Protein AF-A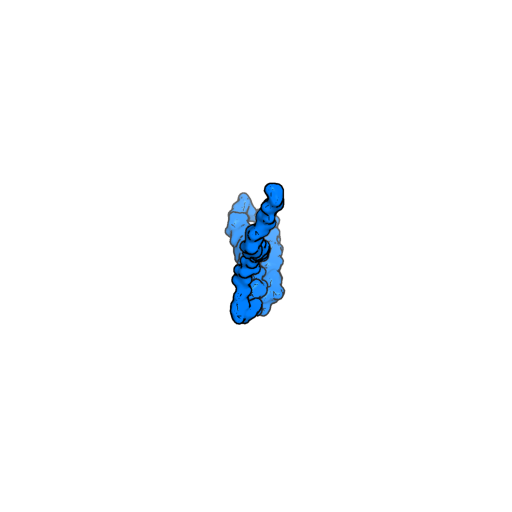0A5K0YNB6-F1 (afdb_monomer)

Organism: NCBI:txid210225

Sequence (80 aa):
IGQVDADFMVPMASSSGNSNKRWVCPWGRSILDEVSPGFRQILEENYMSGSSLFLADTGHNRSVWWKWRTLLNKHLDDLL

Radius of gyration: 29.83 Å; Cα contacts (8 Å, |Δi|>4): 17; chains: 1; bounding box: 35×30×100 Å

pLDDT: mean 72.93, std 15.96, range [35.59, 91.62]

Solvent-accessible surface area (backbone atoms only — not comparable to full-atom values): 5312 Å² total; per-residue (Å²): 137,82,82,88,82,83,86,76,82,73,83,80,75,76,73,72,64,80,75,79,77,69,89,68,69,90,83,55,90,44,71,61,72,64,44,48,63,57,53,51,51,51,52,54,52,49,50,51,70,61,68,62,66,55,96,58,91,39,76,64,53,53,52,54,50,50,53,53,51,54,50,52,53,48,57,50,61,80,71,109

Foldseek 3Di:
DDDDDDPDPDPPPPPVVVPPVPDDPPVHCDLCVVLVVLVVVLVVLVVVLVVPPDPPPDPVNVVVSVVSVVVSVVSVVVRD

Mean predicted aligned error: 15.61 Å

Secondary structure (DSSP, 8-state):
-------------------------TT-S-HHHHHHHHHHHHHHHHHHHTTSTTSS--HHHHHHHHHHHHHHHHHHHTT-

Structure (mmCIF, N/CA/C/O backbone):
data_AF-A0A5K0YNB6-F1
#
_entry.id   AF-A0A5K0YNB6-F1
#
loop_
_atom_site.group_PDB
_atom_site.id
_atom_site.type_symbol
_atom_site.label_atom_id
_atom_site.label_alt_id
_atom_site.label_comp_id
_atom_site.label_asym_id
_atom_site.label_entity_id
_atom_site.label_seq_id
_atom_site.pdbx_PDB_ins_code
_atom_site.Cartn_x
_atom_site.Cartn_y
_atom_site.Cartn_z
_atom_site.occupancy
_atom_site.B_iso_or_equiv
_atom_site.auth_seq_id
_atom_site.auth_comp_id
_atom_site.auth_asym_id
_atom_site.auth_atom_id
_atom_site.pdbx_PDB_model_num
ATOM 1 N N . ILE A 1 1 ? 8.405 21.729 84.216 1.00 38.38 1 ILE A N 1
ATOM 2 C CA . ILE A 1 1 ? 8.824 20.397 83.718 1.00 38.38 1 ILE A CA 1
ATOM 3 C C . ILE A 1 1 ? 7.559 19.695 83.232 1.00 38.38 1 ILE A C 1
ATOM 5 O O . ILE A 1 1 ? 6.628 19.628 84.020 1.00 38.38 1 ILE A O 1
ATOM 9 N N . GLY A 1 2 ? 7.534 19.259 81.964 1.00 38.25 2 GLY A N 1
ATOM 10 C CA . GLY A 1 2 ? 6.442 18.514 81.297 1.00 38.25 2 GLY A CA 1
ATOM 11 C C . GLY A 1 2 ? 5.550 19.411 80.422 1.00 38.25 2 GLY A C 1
ATOM 12 O O . GLY A 1 2 ? 4.813 20.210 80.982 1.00 38.25 2 GLY A O 1
ATOM 13 N N . GLN A 1 3 ? 5.804 19.565 79.110 1.00 35.59 3 GLN A N 1
ATOM 14 C CA . GLN A 1 3 ? 5.454 18.687 77.960 1.00 35.59 3 GLN A CA 1
ATOM 15 C C . GLN A 1 3 ? 3.945 18.715 77.651 1.00 35.59 3 GLN A C 1
ATOM 17 O O . GLN A 1 3 ? 3.152 18.347 78.504 1.00 35.59 3 GLN A O 1
ATOM 22 N N . VAL A 1 4 ? 3.526 19.495 76.642 1.00 52.25 4 VAL A N 1
ATOM 23 C CA . VAL A 1 4 ? 3.259 19.135 75.223 1.00 52.25 4 VAL A CA 1
ATOM 24 C C . VAL A 1 4 ? 2.265 17.994 75.076 1.00 52.25 4 VAL A C 1
ATOM 26 O O . VAL A 1 4 ? 2.533 16.922 75.582 1.00 52.25 4 VAL A O 1
ATOM 29 N N . ASP A 1 5 ? 1.175 18.241 74.349 1.00 40.56 5 ASP A N 1
ATOM 30 C CA . ASP A 1 5 ? 0.681 17.336 73.312 1.00 40.56 5 ASP A CA 1
ATOM 31 C C . ASP A 1 5 ? -0.191 18.148 72.349 1.00 40.56 5 ASP A C 1
ATOM 33 O O . ASP A 1 5 ? -1.219 18.721 72.703 1.00 40.56 5 ASP A O 1
ATOM 37 N N . ALA A 1 6 ? 0.327 18.295 71.132 1.00 43.88 6 ALA A N 1
ATOM 38 C CA . ALA A 1 6 ? -0.374 18.886 70.013 1.00 43.88 6 ALA A CA 1
ATOM 39 C C . ALA A 1 6 ? -1.396 17.859 69.522 1.00 43.88 6 ALA A C 1
ATOM 41 O O . ALA A 1 6 ? -1.020 16.818 68.979 1.00 43.88 6 ALA A O 1
ATOM 42 N N . ASP A 1 7 ? -2.676 18.154 69.723 1.00 44.88 7 ASP A N 1
ATOM 43 C CA . ASP A 1 7 ? -3.764 17.373 69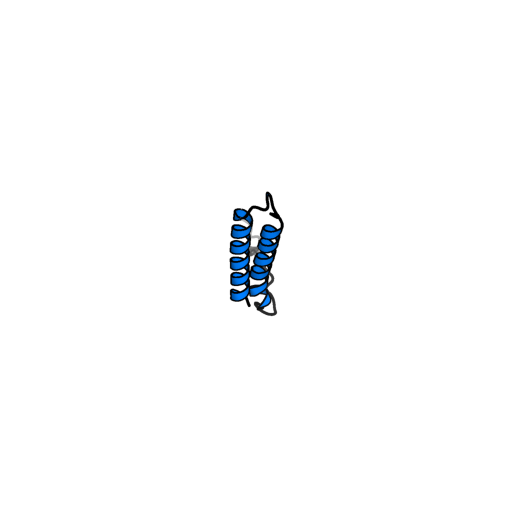.159 1.00 44.88 7 ASP A CA 1
ATOM 44 C C . ASP A 1 7 ? -3.630 17.297 67.630 1.00 44.88 7 ASP A C 1
ATOM 46 O O . ASP A 1 7 ? -3.830 18.258 66.888 1.00 44.88 7 ASP A O 1
ATOM 50 N N . PHE A 1 8 ? -3.290 16.086 67.196 1.00 47.91 8 PHE A N 1
ATOM 51 C CA . PHE A 1 8 ? -3.841 15.424 66.023 1.00 47.91 8 PHE A CA 1
ATOM 52 C C . PHE A 1 8 ? -3.601 16.101 64.664 1.00 47.91 8 PHE A C 1
ATOM 54 O O . PHE A 1 8 ? -4.524 16.419 63.914 1.00 47.91 8 PHE A O 1
ATOM 61 N N . MET A 1 9 ? -2.329 16.216 64.275 1.00 47.81 9 MET A N 1
ATOM 62 C CA . MET A 1 9 ? -1.978 16.390 62.865 1.00 47.81 9 MET A CA 1
ATOM 63 C C . MET A 1 9 ? -2.068 15.029 62.158 1.00 47.81 9 MET A C 1
ATOM 65 O O . MET A 1 9 ? -1.156 14.206 62.215 1.00 47.81 9 MET A O 1
ATOM 69 N N . VAL A 1 10 ? -3.218 14.780 61.528 1.00 56.97 10 VAL A N 1
ATOM 70 C CA . VAL A 1 10 ? -3.460 13.647 60.621 1.00 56.97 10 VAL A CA 1
ATOM 71 C C . VAL A 1 10 ? -2.329 13.579 59.587 1.00 56.97 10 VAL A C 1
ATOM 73 O O . VAL A 1 10 ? -2.034 14.601 58.959 1.00 56.97 10 VAL A O 1
ATOM 76 N N . PRO A 1 11 ? -1.704 12.413 59.337 1.00 44.81 11 PRO A N 1
ATOM 77 C CA . PRO A 1 11 ? -0.763 12.301 58.242 1.00 44.81 11 PRO A CA 1
ATOM 78 C C . PRO A 1 11 ? -1.567 12.354 56.944 1.00 44.81 11 PRO A C 1
ATOM 80 O O . PRO A 1 11 ? -2.200 11.376 56.542 1.00 44.81 11 PRO A O 1
ATOM 83 N N . MET A 1 12 ? -1.552 13.508 56.274 1.00 49.94 12 MET A N 1
ATOM 84 C CA . MET A 1 12 ? -1.940 13.598 54.873 1.00 49.94 12 MET A CA 1
ATOM 85 C C . MET A 1 12 ? -0.859 12.860 54.085 1.00 49.94 12 MET A C 1
ATOM 87 O O . MET A 1 12 ? 0.100 13.442 53.580 1.00 49.94 12 MET A O 1
ATOM 91 N N . ALA A 1 13 ? -0.999 11.537 54.022 1.00 54.81 13 ALA A N 1
ATOM 92 C CA . ALA A 1 13 ? -0.399 10.750 52.974 1.00 54.81 13 ALA A CA 1
ATOM 93 C C . ALA A 1 13 ? -1.027 11.237 51.667 1.00 54.81 13 ALA A C 1
ATOM 95 O O . ALA A 1 13 ? -1.982 10.659 51.152 1.00 54.81 13 ALA A O 1
ATOM 96 N N . SER A 1 14 ? -0.463 12.306 51.109 1.00 54.12 14 SER A N 1
ATOM 97 C CA . SER A 1 14 ? -0.494 12.537 49.677 1.00 54.12 14 SER A CA 1
ATOM 98 C C . SER A 1 14 ? 0.366 11.447 49.049 1.00 54.12 14 SER A C 1
ATOM 100 O O . SER A 1 14 ? 1.446 11.690 48.520 1.00 54.12 14 SER A O 1
ATOM 102 N N . SER A 1 15 ? -0.154 10.217 49.074 1.00 57.47 15 SER A N 1
ATOM 103 C CA . SER A 1 15 ? -0.021 9.355 47.919 1.00 57.47 15 SER A CA 1
ATOM 104 C C . SER A 1 15 ? -0.759 10.101 46.817 1.00 57.47 15 SER A C 1
ATOM 106 O O . SER A 1 15 ? -1.937 9.868 46.547 1.00 57.47 15 SER A O 1
ATOM 108 N N . SER A 1 16 ? -0.068 11.069 46.207 1.00 55.38 16 SER A N 1
ATOM 109 C CA . SER A 1 16 ? -0.356 11.457 44.840 1.00 55.38 16 SER A CA 1
ATOM 110 C C . SER A 1 16 ? 0.034 10.234 44.026 1.00 55.38 16 SER A C 1
ATOM 112 O O . SER A 1 16 ? 1.114 10.148 43.442 1.00 55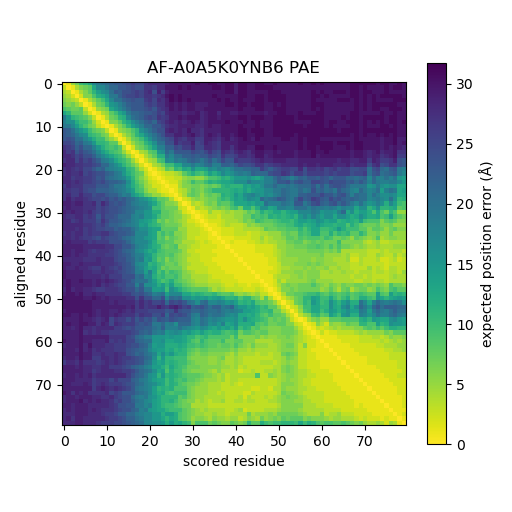.38 16 SER A O 1
ATOM 114 N N . GLY A 1 17 ? -0.820 9.209 44.129 1.00 55.66 17 GLY A N 1
ATOM 115 C CA . GLY A 1 17 ? -0.849 8.090 43.231 1.00 55.66 17 GLY A CA 1
ATOM 116 C C . GLY A 1 17 ? -0.890 8.750 41.882 1.00 55.66 17 GLY A C 1
ATOM 117 O O . GLY A 1 17 ? -1.823 9.499 41.592 1.00 55.66 17 GLY A O 1
ATOM 118 N N . ASN A 1 18 ? 0.205 8.574 41.154 1.00 60.75 18 ASN A N 1
ATOM 119 C CA . ASN A 1 18 ? 0.417 9.120 39.839 1.00 60.75 18 ASN A CA 1
ATOM 120 C C . ASN A 1 18 ? -0.732 8.578 38.994 1.00 60.75 18 ASN A C 1
ATOM 122 O O . ASN A 1 18 ? -0.678 7.451 38.496 1.00 60.75 18 ASN A O 1
ATOM 126 N N . SER A 1 19 ? -1.852 9.304 38.982 1.00 61.41 19 SER A N 1
ATOM 127 C CA . SER A 1 19 ? -3.065 8.861 38.337 1.00 61.41 19 SER A CA 1
ATOM 128 C C . SER A 1 19 ? -2.793 9.118 36.876 1.00 61.41 19 SER A C 1
ATOM 130 O O . SER A 1 19 ? -3.158 10.160 36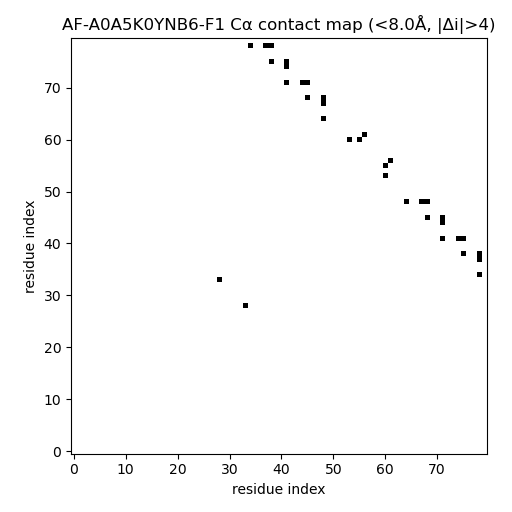.333 1.00 61.41 19 SER A O 1
ATOM 132 N N . ASN A 1 20 ? -2.089 8.167 36.267 1.00 64.19 20 ASN A N 1
ATOM 133 C CA . ASN A 1 20 ? -2.042 7.942 34.841 1.00 64.19 20 ASN A CA 1
ATOM 134 C C . ASN A 1 20 ? -3.480 7.638 34.418 1.00 64.19 20 ASN A C 1
ATOM 136 O O . ASN A 1 20 ? -3.837 6.502 34.114 1.00 64.19 20 ASN A O 1
ATOM 140 N N . LYS A 1 21 ? -4.336 8.663 34.452 1.00 68.69 21 LYS A N 1
ATOM 141 C CA . LYS A 1 21 ? -5.665 8.677 33.862 1.00 68.69 21 LYS A CA 1
ATOM 142 C C . LYS A 1 21 ? -5.426 8.724 32.364 1.00 68.69 21 LYS A C 1
ATOM 144 O O . LYS A 1 21 ? -5.553 9.760 31.720 1.00 68.69 21 LYS A O 1
ATOM 149 N N . ARG A 1 22 ? -4.946 7.603 31.830 1.00 75.81 22 ARG A N 1
ATOM 150 C CA . ARG A 1 22 ? -4.794 7.410 30.401 1.00 75.81 22 ARG A CA 1
ATOM 151 C C . ARG A 1 22 ? -6.208 7.389 29.852 1.00 75.81 22 ARG A C 1
ATOM 153 O O . ARG A 1 22 ? -7.029 6.602 30.314 1.00 75.81 22 ARG A O 1
ATOM 160 N N . TRP A 1 23 ? -6.502 8.298 28.931 1.00 74.12 23 TRP A N 1
ATOM 161 C CA . TRP A 1 23 ? -7.771 8.269 28.222 1.00 74.12 23 TRP A CA 1
ATOM 162 C C . TRP A 1 23 ? -7.929 6.894 27.562 1.00 74.12 23 TRP A C 1
ATOM 164 O O . TRP A 1 23 ? -7.009 6.408 26.900 1.00 74.12 23 TRP A O 1
ATOM 174 N N . VAL A 1 24 ? -9.070 6.254 27.807 1.00 70.56 24 VAL A N 1
ATOM 175 C CA . VAL A 1 24 ? -9.451 4.975 27.206 1.00 70.56 24 VAL A CA 1
ATOM 176 C C . VAL A 1 24 ? -10.625 5.268 26.285 1.00 70.56 24 VAL A C 1
ATOM 178 O O . VAL A 1 24 ? -11.566 5.945 26.700 1.00 70.56 24 VAL A O 1
ATOM 181 N N . CYS A 1 25 ? -10.558 4.791 25.042 1.00 68.75 25 CYS A N 1
ATOM 182 C CA . CYS A 1 25 ? -11.630 4.985 24.073 1.00 68.75 25 CYS A CA 1
ATOM 183 C C . CYS A 1 25 ? -12.945 4.392 24.623 1.00 68.75 25 CYS A C 1
ATOM 185 O O . CYS A 1 25 ? -12.999 3.184 24.874 1.00 68.75 25 CYS A O 1
ATOM 187 N N . PRO A 1 26 ? -14.008 5.199 24.807 1.00 71.50 26 PRO A N 1
ATOM 188 C CA . PRO A 1 26 ? -15.275 4.729 25.369 1.00 71.50 26 PRO A CA 1
ATOM 189 C C . PRO A 1 26 ? -16.062 3.827 24.406 1.00 71.50 26 PRO A C 1
ATOM 191 O O . PRO A 1 26 ? -16.983 3.139 24.835 1.00 71.50 26 PRO A O 1
ATOM 194 N N . TRP A 1 27 ? -15.688 3.803 23.122 1.00 73.06 27 TRP A N 1
ATOM 195 C CA . TRP A 1 27 ? -16.301 2.961 22.088 1.00 73.06 27 TRP A CA 1
ATOM 196 C C . TRP A 1 27 ? -15.588 1.612 21.892 1.00 73.06 27 TRP A C 1
ATOM 198 O O . TRP A 1 27 ? -15.960 0.849 21.005 1.00 73.06 27 TRP A O 1
ATOM 208 N N . GLY A 1 28 ? -14.598 1.293 22.736 1.00 68.12 28 GLY A N 1
ATOM 209 C CA . GLY A 1 28 ? -13.775 0.090 22.604 1.00 68.12 28 GLY A CA 1
ATOM 210 C C . GLY A 1 28 ? -12.715 0.209 21.505 1.00 68.12 28 GLY A C 1
ATOM 211 O O . GLY A 1 28 ? -12.630 1.220 20.809 1.00 68.12 28 GLY A O 1
ATOM 212 N N . ARG A 1 29 ? -11.865 -0.820 21.384 1.00 72.12 29 ARG A N 1
ATOM 213 C CA . ARG A 1 29 ? -10.902 -0.947 20.280 1.00 72.12 29 ARG A CA 1
ATOM 214 C C . ARG A 1 29 ? -11.697 -1.130 18.989 1.00 72.12 29 ARG A C 1
ATOM 216 O O . ARG A 1 29 ? -12.399 -2.129 18.845 1.00 72.12 29 ARG A O 1
ATOM 223 N N . SER A 1 30 ? -11.633 -0.150 18.097 1.00 75.94 30 SER A N 1
ATOM 224 C CA . SER A 1 30 ? -12.305 -0.208 16.803 1.00 75.94 30 SER A CA 1
ATOM 225 C C . SER A 1 30 ? -11.456 -0.998 15.809 1.00 75.94 30 SER A C 1
ATOM 227 O O . SER A 1 30 ? -10.231 -0.989 15.900 1.00 75.94 30 SER A O 1
ATOM 229 N N . ILE A 1 31 ? -12.088 -1.609 14.802 1.00 74.69 31 ILE A N 1
ATOM 230 C CA . ILE A 1 31 ? -11.383 -2.176 13.635 1.00 74.69 31 ILE A CA 1
ATOM 231 C C . ILE A 1 31 ? -10.453 -1.119 13.017 1.00 74.69 31 ILE A C 1
ATOM 233 O O . ILE A 1 31 ? -9.349 -1.429 12.583 1.00 74.69 31 ILE A O 1
ATOM 237 N N . LEU A 1 32 ? -10.846 0.159 13.056 1.00 75.44 32 LEU A N 1
ATOM 238 C CA . LEU A 1 32 ? -10.000 1.266 12.608 1.00 75.44 32 LEU A CA 1
ATOM 239 C C . LEU A 1 32 ? -8.707 1.400 13.422 1.00 75.44 32 LEU A C 1
ATOM 241 O O . LEU A 1 32 ? -7.680 1.737 12.845 1.00 75.44 32 LEU A O 1
ATOM 245 N N . ASP A 1 33 ? -8.721 1.111 14.724 1.00 79.56 33 ASP A N 1
ATOM 246 C CA . ASP A 1 33 ? -7.513 1.149 15.560 1.00 79.56 33 ASP A CA 1
ATOM 247 C C . ASP A 1 33 ? -6.564 -0.022 15.251 1.00 79.56 33 ASP A C 1
ATOM 249 O O . ASP A 1 33 ? -5.372 0.050 15.549 1.00 79.56 33 ASP A O 1
ATOM 253 N N . GLU A 1 34 ? -7.078 -1.100 14.653 1.00 80.12 34 GLU A N 1
ATOM 254 C CA . GLU A 1 34 ? -6.292 -2.256 14.208 1.00 80.12 34 GLU A CA 1
ATOM 255 C C . GLU A 1 34 ? -5.738 -2.058 12.792 1.00 80.12 34 GLU A C 1
ATOM 257 O O . GLU A 1 34 ? -4.566 -2.335 12.545 1.00 80.12 34 GLU A O 1
ATOM 262 N N . VAL A 1 35 ? -6.552 -1.513 11.884 1.00 83.69 35 VAL A N 1
ATOM 263 C CA . VAL A 1 35 ? -6.219 -1.365 10.459 1.00 83.69 35 VAL A CA 1
ATOM 264 C C . VAL A 1 35 ? -5.431 -0.083 10.171 1.00 83.69 35 VAL A C 1
ATOM 266 O O . VAL A 1 35 ? -4.520 -0.094 9.344 1.00 83.69 35 VAL A O 1
ATOM 269 N N . SER A 1 36 ? -5.732 1.027 10.856 1.00 85.56 36 SER A N 1
ATOM 270 C CA . SER A 1 36 ? -5.124 2.343 10.587 1.00 85.56 36 SER A CA 1
ATOM 271 C C . SER A 1 36 ? -3.589 2.350 10.677 1.00 85.56 36 SER A C 1
ATOM 273 O O . SER A 1 36 ? -2.954 2.888 9.764 1.00 85.56 36 SER A O 1
ATOM 275 N N . PRO A 1 37 ? -2.947 1.722 11.686 1.00 87.31 37 PRO A N 1
ATOM 276 C CA . PRO A 1 37 ? -1.487 1.661 11.746 1.00 87.31 37 PRO A CA 1
ATOM 277 C C . PRO A 1 37 ? -0.872 0.897 10.566 1.00 87.31 37 PRO A C 1
ATOM 279 O O . PRO A 1 37 ? 0.090 1.379 9.968 1.00 87.31 37 PRO A O 1
ATOM 282 N N . GLY A 1 38 ? -1.446 -0.256 10.199 1.00 87.12 38 GLY A N 1
ATOM 283 C CA . GLY A 1 38 ? -0.966 -1.069 9.076 1.00 87.12 38 GLY A CA 1
ATOM 284 C C . GLY A 1 38 ? -1.147 -0.356 7.738 1.00 87.12 38 GLY A C 1
ATOM 285 O O . GLY A 1 38 ? -0.225 -0.282 6.929 1.00 87.12 38 GLY A O 1
ATOM 286 N N . PHE A 1 39 ? -2.304 0.272 7.540 1.00 85.62 39 PHE A N 1
ATOM 287 C CA . PHE A 1 39 ? -2.589 1.030 6.328 1.00 85.62 39 PHE A CA 1
ATOM 288 C C . PHE A 1 39 ? -1.667 2.246 6.181 1.00 85.62 39 PHE A C 1
ATOM 290 O O . PHE A 1 39 ? -1.131 2.502 5.102 1.00 85.62 39 PHE A O 1
ATOM 297 N N . ARG A 1 40 ? -1.414 2.972 7.278 1.00 90.19 40 ARG A N 1
ATOM 298 C CA . ARG A 1 40 ? -0.453 4.080 7.298 1.00 90.19 40 ARG A CA 1
ATOM 299 C C . ARG A 1 40 ? 0.950 3.616 6.909 1.00 90.19 40 ARG A C 1
ATOM 301 O O . ARG A 1 40 ? 1.593 4.285 6.104 1.00 90.19 40 ARG A O 1
ATOM 308 N N . GLN A 1 41 ? 1.406 2.486 7.446 1.00 90.56 41 GLN A N 1
ATOM 309 C CA . GLN A 1 41 ? 2.716 1.929 7.111 1.00 90.56 41 GLN A CA 1
ATOM 310 C C . GLN A 1 41 ? 2.822 1.599 5.614 1.00 90.56 41 GLN A C 1
ATOM 312 O O . GLN A 1 41 ? 3.799 1.981 4.973 1.00 90.56 41 GLN A O 1
ATOM 317 N N . ILE A 1 42 ? 1.793 0.973 5.033 1.00 89.56 42 ILE A N 1
ATOM 318 C CA . ILE A 1 42 ? 1.744 0.676 3.592 1.00 89.56 42 ILE A CA 1
ATOM 319 C C . ILE A 1 42 ? 1.849 1.962 2.762 1.00 89.56 42 ILE A C 1
ATOM 321 O O . ILE A 1 42 ? 2.576 1.994 1.769 1.00 89.56 42 ILE A O 1
ATOM 325 N N . LEU A 1 43 ? 1.155 3.032 3.159 1.00 89.00 43 LEU A N 1
ATOM 326 C CA . LEU A 1 43 ? 1.218 4.321 2.465 1.00 89.00 43 LEU A CA 1
ATOM 327 C C . LEU A 1 43 ? 2.598 4.984 2.572 1.00 89.00 43 LEU A C 1
ATOM 329 O O . LEU A 1 43 ? 3.095 5.508 1.575 1.00 89.00 43 LEU A O 1
ATOM 333 N N . GLU A 1 44 ? 3.228 4.949 3.747 1.00 89.44 44 GLU A N 1
ATOM 334 C CA . GLU A 1 44 ? 4.582 5.481 3.944 1.00 89.44 44 GLU A CA 1
ATOM 335 C C . GLU A 1 44 ? 5.602 4.712 3.087 1.00 89.44 44 GLU A C 1
ATOM 337 O O . GLU A 1 44 ? 6.375 5.320 2.344 1.00 89.44 44 GLU A O 1
ATOM 342 N N . GLU A 1 45 ? 5.562 3.377 3.097 1.00 87.44 45 GLU A N 1
ATOM 343 C CA . GLU A 1 45 ? 6.438 2.538 2.271 1.00 87.44 45 GLU A CA 1
ATOM 344 C C . GLU A 1 45 ? 6.162 2.714 0.766 1.00 87.44 45 GLU A C 1
ATOM 346 O O . GLU A 1 45 ? 7.094 2.758 -0.045 1.00 87.44 45 GLU A O 1
ATOM 351 N N . ASN A 1 46 ? 4.897 2.898 0.372 1.00 87.44 46 ASN A N 1
ATOM 352 C CA . ASN A 1 46 ? 4.527 3.221 -1.004 1.00 87.44 46 ASN A CA 1
ATOM 353 C C . ASN A 1 46 ? 5.137 4.556 -1.445 1.00 87.44 46 ASN A C 1
ATOM 355 O O . ASN A 1 46 ? 5.773 4.616 -2.502 1.00 87.44 46 ASN A O 1
ATOM 359 N N . TYR A 1 47 ? 5.015 5.592 -0.614 1.00 85.81 47 TYR A N 1
ATOM 360 C CA . TYR A 1 47 ? 5.623 6.893 -0.863 1.00 85.81 47 TYR A CA 1
ATOM 361 C C . TYR A 1 47 ? 7.147 6.793 -0.969 1.00 85.81 47 TYR A C 1
ATOM 363 O O . TYR A 1 47 ? 7.721 7.397 -1.868 1.00 85.81 47 TYR A O 1
ATOM 371 N N . MET A 1 48 ? 7.816 5.981 -0.144 1.00 81.81 48 MET A N 1
ATOM 372 C CA . MET A 1 48 ? 9.271 5.772 -0.233 1.00 81.81 48 MET A CA 1
ATOM 373 C C . MET A 1 48 ? 9.680 5.016 -1.508 1.00 81.81 48 MET A C 1
ATOM 375 O O . MET A 1 48 ? 10.652 5.390 -2.177 1.00 81.81 48 MET A O 1
ATOM 379 N N . SER A 1 49 ? 8.893 4.015 -1.919 1.00 74.62 49 SER A N 1
ATOM 380 C CA . SER A 1 49 ? 9.078 3.301 -3.195 1.00 74.62 49 SER A CA 1
ATOM 381 C C . SER A 1 49 ? 8.903 4.212 -4.418 1.00 74.62 49 SER A C 1
ATOM 383 O O . SER A 1 49 ? 9.425 3.933 -5.496 1.00 74.62 49 SER A O 1
ATOM 385 N N . GLY A 1 50 ? 8.124 5.283 -4.249 1.00 68.94 50 GLY A N 1
ATOM 386 C CA . GLY A 1 50 ? 7.845 6.318 -5.237 1.00 68.94 50 GLY A CA 1
ATOM 387 C C . GLY A 1 50 ? 8.562 7.641 -4.967 1.00 68.94 50 GLY A C 1
ATOM 388 O O . GLY A 1 50 ? 8.312 8.596 -5.676 1.00 68.94 50 GLY A O 1
ATOM 389 N N . SER A 1 51 ? 9.435 7.739 -3.969 1.00 66.00 51 SER A N 1
ATOM 390 C CA . SER A 1 51 ? 10.302 8.911 -3.750 1.00 66.00 51 SER A CA 1
ATOM 391 C C . SER A 1 51 ? 11.734 8.599 -4.161 1.00 66.00 51 SER A C 1
ATOM 393 O O . SER A 1 51 ? 12.471 9.476 -4.595 1.00 66.00 51 SER A O 1
ATOM 395 N N . SER A 1 52 ? 12.091 7.314 -4.160 1.00 58.91 52 SER A N 1
ATOM 396 C CA . SER A 1 52 ? 13.256 6.764 -4.856 1.00 58.91 52 SER A CA 1
ATOM 397 C C . SER A 1 52 ? 13.041 6.630 -6.375 1.00 58.91 52 SER A C 1
ATOM 399 O O . SER A 1 52 ? 13.664 5.776 -7.007 1.00 58.91 52 SER A O 1
ATOM 401 N N . LEU A 1 53 ? 12.160 7.453 -6.970 1.00 54.12 53 LEU A N 1
ATOM 402 C CA . LEU A 1 53 ? 11.901 7.511 -8.413 1.00 54.12 53 LEU A CA 1
ATOM 403 C C . LEU A 1 53 ? 13.212 7.759 -9.169 1.00 54.12 53 LEU A C 1
ATOM 405 O O . LEU A 1 53 ? 13.618 8.890 -9.400 1.00 54.12 53 LEU A O 1
ATOM 409 N N . PHE A 1 54 ? 13.844 6.666 -9.583 1.00 60.41 54 PHE A N 1
ATOM 410 C CA . PHE A 1 54 ? 14.832 6.608 -10.650 1.00 60.41 54 PHE A CA 1
ATOM 411 C C . PHE A 1 54 ? 16.124 7.398 -10.402 1.00 60.41 54 PHE A C 1
ATOM 413 O O . PHE A 1 54 ? 16.452 8.315 -11.147 1.00 60.41 54 PHE A O 1
ATOM 420 N N . LEU A 1 55 ? 16.958 6.943 -9.459 1.00 62.19 55 LEU A N 1
ATOM 421 C CA . LEU A 1 55 ? 18.386 7.312 -9.488 1.00 62.19 55 LEU A CA 1
ATOM 422 C C . LEU A 1 55 ? 19.031 6.945 -10.854 1.00 62.19 55 LEU A C 1
ATOM 424 O O . LEU A 1 55 ? 19.949 7.620 -11.304 1.00 62.19 55 LEU A O 1
ATOM 428 N N . ALA A 1 56 ? 18.509 5.900 -11.518 1.00 64.44 56 ALA A N 1
ATOM 429 C CA . ALA A 1 56 ? 18.594 5.624 -12.959 1.00 64.44 56 ALA A CA 1
ATOM 430 C C . ALA A 1 56 ? 17.527 4.569 -13.342 1.00 64.44 56 ALA A C 1
ATOM 432 O O . ALA A 1 56 ? 17.391 3.570 -12.630 1.00 64.44 56 ALA A O 1
ATOM 433 N N . ASP A 1 57 ? 16.778 4.729 -14.442 1.00 72.69 57 ASP A N 1
ATOM 434 C CA . ASP A 1 57 ? 15.876 3.672 -14.950 1.00 72.69 57 ASP A CA 1
ATOM 435 C C . ASP A 1 57 ? 16.695 2.574 -15.640 1.00 72.69 57 ASP A C 1
ATOM 437 O O . ASP A 1 57 ? 16.932 2.581 -16.845 1.00 72.69 57 ASP A O 1
ATOM 441 N N . THR A 1 58 ? 17.189 1.637 -14.837 1.00 84.00 58 THR A N 1
ATOM 442 C CA . THR A 1 58 ? 17.833 0.416 -15.319 1.00 84.00 58 THR A CA 1
ATOM 443 C C . THR A 1 58 ? 16.868 -0.756 -15.183 1.00 84.00 58 THR A C 1
ATOM 445 O O . THR A 1 58 ? 16.019 -0.783 -14.287 1.00 84.00 58 THR A O 1
ATOM 448 N N . GLY A 1 59 ? 17.027 -1.786 -16.022 1.00 84.81 59 GLY A N 1
ATOM 449 C CA . GLY A 1 59 ? 16.227 -3.012 -15.904 1.00 84.81 59 GLY A CA 1
ATOM 450 C C . GLY A 1 59 ? 16.317 -3.654 -14.510 1.00 84.81 59 GLY A C 1
ATOM 451 O O . GLY A 1 59 ? 15.321 -4.163 -13.996 1.00 84.81 59 GLY A O 1
ATOM 452 N N . HIS A 1 60 ? 17.480 -3.548 -13.856 1.00 84.44 60 HIS A N 1
ATOM 453 C CA . HIS A 1 60 ? 17.673 -3.990 -12.476 1.00 84.44 60 HIS A CA 1
ATOM 454 C C . HIS A 1 60 ? 16.798 -3.196 -11.495 1.00 84.44 60 HIS A C 1
ATOM 456 O O . HIS A 1 60 ? 16.017 -3.798 -10.757 1.00 84.44 60 HIS A O 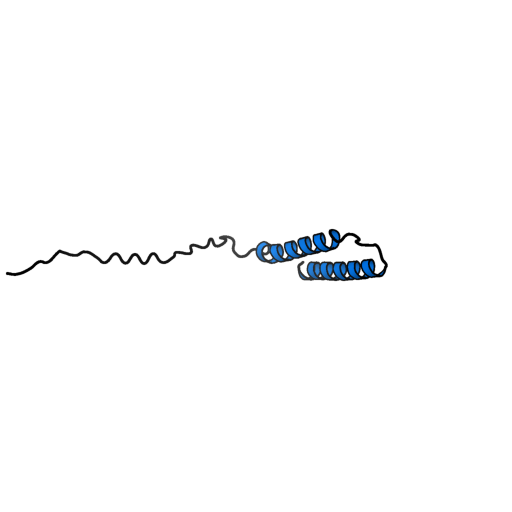1
ATOM 462 N N . ASN A 1 61 ? 16.851 -1.864 -11.537 1.00 81.06 61 ASN A N 1
ATOM 463 C CA . ASN A 1 61 ? 16.077 -1.005 -10.636 1.00 81.06 61 ASN A CA 1
ATOM 464 C C . ASN A 1 61 ? 14.570 -1.203 -10.816 1.00 81.06 61 ASN A C 1
ATOM 466 O O . ASN A 1 61 ? 13.837 -1.303 -9.833 1.00 81.06 61 ASN A O 1
ATOM 470 N N . ARG A 1 62 ? 14.115 -1.374 -12.062 1.00 83.00 62 ARG A N 1
ATOM 471 C CA . ARG A 1 62 ? 12.719 -1.703 -12.364 1.00 83.00 62 ARG A CA 1
ATOM 472 C C . ARG A 1 62 ? 12.302 -3.040 -11.748 1.00 83.00 62 ARG A C 1
ATOM 474 O O . ARG A 1 62 ? 11.220 -3.141 -11.178 1.00 83.00 62 ARG A O 1
ATOM 481 N N . SER A 1 63 ? 13.158 -4.060 -11.821 1.00 85.81 63 SER A N 1
ATOM 482 C CA . SER A 1 63 ? 12.872 -5.366 -11.214 1.00 85.81 63 SER A CA 1
ATOM 483 C C . SER A 1 63 ? 12.786 -5.302 -9.682 1.00 85.81 63 SER A C 1
ATOM 485 O O . SER A 1 63 ? 11.896 -5.915 -9.092 1.00 85.81 63 SER A O 1
ATOM 487 N N . VAL A 1 64 ? 13.665 -4.528 -9.033 1.00 85.12 64 VAL A N 1
ATOM 488 C CA . VAL A 1 64 ? 13.651 -4.307 -7.576 1.00 85.12 64 VAL A CA 1
ATOM 489 C C . VAL A 1 64 ? 12.384 -3.563 -7.161 1.00 85.12 64 VAL A C 1
ATOM 491 O O . VAL A 1 64 ? 11.716 -3.964 -6.209 1.00 85.12 64 VAL A O 1
ATOM 494 N N . TRP A 1 65 ? 12.012 -2.535 -7.919 1.00 85.06 65 TRP A N 1
ATOM 495 C CA . TRP A 1 65 ? 10.799 -1.758 -7.698 1.00 85.06 65 TRP A CA 1
ATOM 496 C C . TRP A 1 65 ? 9.525 -2.605 -7.803 1.00 85.06 65 TRP A C 1
ATOM 498 O O . TRP A 1 65 ? 8.659 -2.524 -6.931 1.00 85.06 65 TRP A O 1
ATOM 508 N N . TRP A 1 66 ? 9.427 -3.473 -8.817 1.00 87.75 66 TRP A N 1
ATOM 509 C CA . TRP A 1 66 ? 8.296 -4.394 -8.952 1.00 87.75 66 TRP A CA 1
ATOM 510 C C . TRP A 1 66 ? 8.207 -5.373 -7.783 1.00 87.75 66 TRP A C 1
ATOM 512 O O . TRP A 1 66 ? 7.123 -5.543 -7.235 1.00 87.75 66 TRP A O 1
ATOM 522 N N . LYS A 1 67 ? 9.333 -5.954 -7.344 1.00 89.00 67 LYS A N 1
ATOM 523 C CA . LYS A 1 67 ? 9.357 -6.845 -6.170 1.00 89.00 67 LYS A CA 1
ATOM 524 C C . LYS A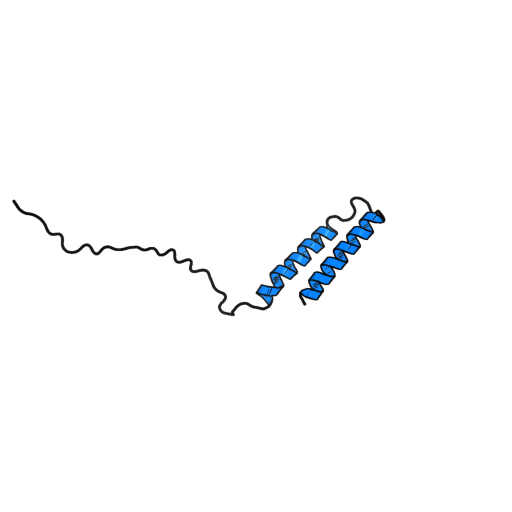 1 67 ? 8.833 -6.151 -4.912 1.00 89.00 67 LYS A C 1
ATOM 526 O O . LYS A 1 67 ? 8.006 -6.722 -4.207 1.00 89.00 67 LYS A O 1
ATOM 531 N N . TRP A 1 68 ? 9.277 -4.920 -4.661 1.00 87.19 68 TRP A N 1
ATOM 532 C CA . TRP A 1 68 ? 8.789 -4.109 -3.542 1.00 87.19 68 TRP A CA 1
ATOM 533 C C . TRP A 1 68 ? 7.283 -3.833 -3.639 1.00 87.19 68 TRP A C 1
ATOM 535 O O . TRP A 1 68 ? 6.561 -4.011 -2.662 1.00 87.19 68 TRP A O 1
ATOM 545 N N . ARG A 1 69 ? 6.776 -3.470 -4.824 1.00 88.06 69 ARG A N 1
ATOM 546 C CA . ARG A 1 69 ? 5.335 -3.254 -5.043 1.00 88.06 69 ARG A CA 1
ATOM 547 C C . ARG A 1 69 ? 4.502 -4.517 -4.860 1.00 88.06 69 ARG A C 1
ATOM 549 O O . ARG A 1 69 ? 3.415 -4.434 -4.300 1.00 88.06 69 ARG A O 1
ATOM 556 N N . THR A 1 70 ? 4.998 -5.674 -5.291 1.00 91.12 70 THR A N 1
ATOM 557 C CA . THR A 1 70 ? 4.317 -6.954 -5.062 1.00 91.12 70 THR A CA 1
ATOM 558 C C . THR A 1 7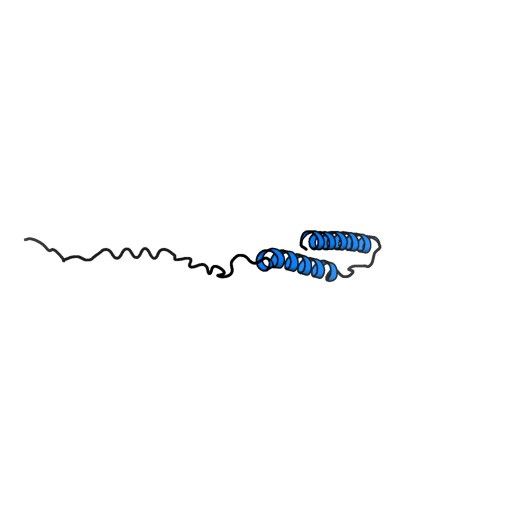0 ? 4.225 -7.278 -3.572 1.00 91.12 70 THR A C 1
ATOM 560 O O . THR A 1 70 ? 3.180 -7.738 -3.123 1.00 91.12 70 THR A O 1
ATOM 563 N N . LEU A 1 71 ? 5.278 -6.996 -2.796 1.00 90.62 71 LEU A N 1
ATOM 564 C CA . LEU A 1 71 ? 5.265 -7.182 -1.343 1.00 90.62 71 LEU A CA 1
ATOM 565 C C . LEU A 1 71 ? 4.227 -6.276 -0.665 1.00 90.62 71 LEU A C 1
ATOM 567 O O . LEU A 1 71 ? 3.417 -6.760 0.116 1.00 90.62 71 LEU A O 1
ATOM 571 N N . LEU A 1 72 ? 4.205 -4.987 -1.017 1.00 89.94 72 LEU A N 1
ATOM 572 C CA . LEU A 1 72 ? 3.221 -4.034 -0.490 1.00 89.94 72 LEU A CA 1
ATOM 573 C C . LEU A 1 72 ? 1.787 -4.434 -0.831 1.00 89.94 72 LEU A C 1
ATOM 575 O O . LEU A 1 72 ? 0.902 -4.332 0.011 1.00 89.94 72 LEU A O 1
ATOM 579 N N . ASN A 1 73 ? 1.562 -4.917 -2.054 1.00 90.44 73 ASN A N 1
ATOM 580 C CA . ASN A 1 73 ? 0.244 -5.378 -2.467 1.00 90.44 73 ASN A CA 1
ATOM 581 C C . ASN A 1 73 ? -0.202 -6.604 -1.664 1.00 90.44 73 ASN A C 1
ATOM 583 O O . ASN A 1 73 ? -1.370 -6.705 -1.318 1.00 90.44 73 ASN A O 1
ATOM 587 N N . LYS A 1 74 ? 0.729 -7.504 -1.330 1.00 91.62 74 LYS A N 1
ATOM 588 C C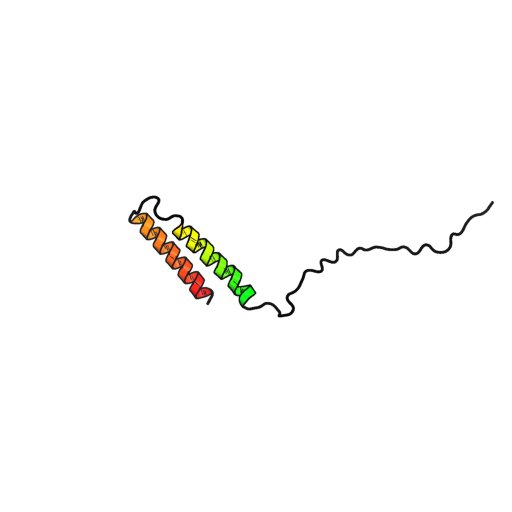A . LYS A 1 74 ? 0.445 -8.630 -0.440 1.00 91.62 74 LYS A CA 1
ATOM 589 C C . LYS A 1 74 ? 0.128 -8.163 0.983 1.00 91.62 74 LYS A C 1
ATOM 591 O O . LYS A 1 74 ? -0.844 -8.625 1.553 1.00 91.62 74 LYS A O 1
ATOM 596 N N . HIS A 1 75 ? 0.903 -7.230 1.541 1.00 88.75 75 HIS A N 1
ATOM 597 C CA . HIS A 1 75 ? 0.613 -6.679 2.872 1.00 88.75 75 HIS A CA 1
ATOM 598 C C . HIS A 1 75 ? -0.755 -5.993 2.932 1.00 88.75 75 HIS A C 1
ATOM 600 O O . HIS A 1 75 ? -1.403 -6.022 3.971 1.00 88.75 75 HIS A O 1
ATOM 606 N N . LEU A 1 76 ? -1.187 -5.373 1.832 1.00 88.38 76 LEU A N 1
ATOM 607 C CA . LEU A 1 76 ? -2.519 -4.793 1.724 1.00 88.38 76 LEU A CA 1
ATOM 608 C C . LEU A 1 76 ? -3.613 -5.867 1.653 1.00 88.38 76 LEU A C 1
ATOM 610 O O . LEU A 1 76 ? -4.639 -5.700 2.298 1.00 88.38 76 LEU A O 1
ATOM 614 N N . ASP A 1 77 ? -3.389 -6.946 0.899 1.00 90.19 77 ASP A N 1
ATOM 615 C CA . ASP A 1 77 ? -4.305 -8.094 0.800 1.00 90.19 77 ASP A CA 1
ATOM 616 C C . ASP A 1 77 ? -4.450 -8.823 2.145 1.00 90.19 77 ASP A C 1
ATOM 618 O O . ASP A 1 77 ? -5.550 -9.164 2.546 1.00 90.19 77 ASP A O 1
ATOM 622 N N . ASP A 1 78 ? -3.354 -8.973 2.895 1.00 87.62 78 ASP A N 1
ATOM 623 C CA . ASP A 1 78 ? -3.369 -9.568 4.237 1.00 87.62 78 ASP A CA 1
ATOM 624 C C . ASP A 1 78 ? -4.080 -8.666 5.278 1.00 87.62 78 ASP A C 1
ATOM 626 O O . ASP A 1 78 ? -4.457 -9.138 6.354 1.00 87.62 78 ASP A O 1
ATOM 630 N N . LEU A 1 79 ? -4.225 -7.363 4.998 1.00 83.62 79 LEU A N 1
ATOM 631 C CA . LEU A 1 79 ? -4.831 -6.374 5.899 1.00 83.62 79 LEU A CA 1
ATOM 632 C C . LEU A 1 79 ? -6.349 -6.200 5.683 1.00 83.62 79 LEU A C 1
ATOM 634 O O . LEU A 1 79 ? -7.019 -5.703 6.593 1.00 83.62 79 LEU A O 1
ATOM 638 N N . LEU A 1 80 ? -6.873 -6.542 4.500 1.00 80.38 80 LEU A N 1
ATOM 639 C CA . LEU A 1 80 ? -8.258 -6.286 4.063 1.00 80.38 80 LEU A CA 1
ATOM 640 C C . LEU A 1 80 ? -9.111 -7.559 4.026 1.00 80.38 80 LEU A C 1
ATOM 642 O O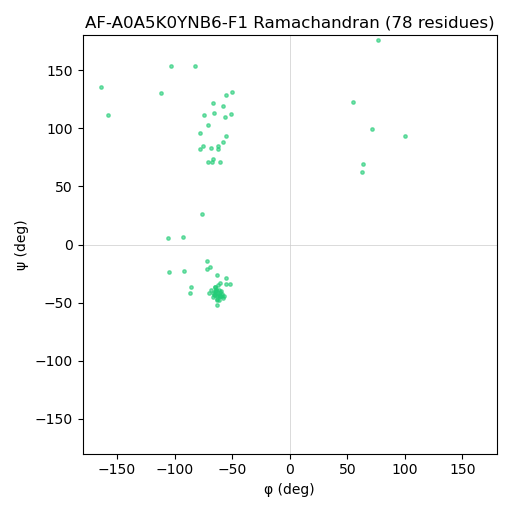 . LEU A 1 80 ? -10.321 -7.429 4.328 1.00 80.38 80 LEU A O 1
#